Protein AF-A0A8J8BJL6-F1 (afdb_monomer)

Sequence (148 aa):
MAVDIWGFESSVYPSIDSGGMQGKSKFKEKFVLGDRQYVEVSILNLKGHPLRLWDIVSPNEIQFRTNFWKDMEPWLRIDNDKTSKNPDQSIHFHLELDGNEFEDHQQLTGTYKLSELVSNTFEMCRKFLNDKYPNSQIKDSDGFLGSA

Mean predicted aligned error: 7.84 Å

pLDDT: mean 77.02, std 15.57, range [27.62, 95.56]

Radius of gyration: 15.38 Å; Cα contacts (8 Å, |Δi|>4): 270; chains: 1; bounding box: 37×50×41 Å

Nearest PDB structures (foldseek):
  8gbk-assembly1_G  TM=4.106E-01  e=7.134E-01  Synechocystis sp. PCC 6803 substr. Kazusa
  4h0o-assembly1_B  TM=4.874E-01  e=5.366E+00  Entamoeba histolytica
  6l7o-assembly1_V  TM=3.487E-01  e=2.338E+00  Thermosynechococcus vestitus BP-1
  7xre-assembly1_E  TM=2.456E-01  e=5.627E-01  human intestinal bacterium PUE
  8rlv-assembly2_F  TM=2.917E-01  e=1.638E+00  Homo sapiens

Secondary structure (DSSP, 8-state):
---BHHHHHHHHHHHHHHHHHTT-SEEEEEEEEETTEEEEEEEEETT-PPP-TTSEE-GGGEEEEEEEEETTEEEEEEE---SSSS--SEEEEEEEETTEEEEEEEE--S-EEHHHHHHHHHHHHHHHHHHH-TTS--B---S-----

Solvent-accessible surface area (backbone atoms only — not comparable to full-atom values): 8238 Å² total; per-residue (Å²): 113,69,52,46,60,51,59,52,55,63,59,49,52,64,54,42,39,55,37,19,77,72,57,31,23,62,46,74,52,76,48,79,70,52,96,59,26,33,39,37,42,36,39,34,36,74,81,60,48,48,38,44,50,82,42,79,38,45,63,91,41,43,40,44,36,38,35,38,33,46,77,90,44,68,38,34,37,37,30,28,58,64,84,51,101,65,58,53,51,29,42,39,38,42,35,46,55,97,91,44,80,48,78,51,77,46,78,56,80,72,72,34,35,42,47,54,52,53,49,52,52,55,53,47,52,50,50,54,49,41,74,78,36,74,86,52,49,65,37,76,57,75,79,80,79,84,85,128

Structure (mmCIF, N/CA/C/O backbone):
data_AF-A0A8J8BJL6-F1
#
_entry.id   AF-A0A8J8BJL6-F1
#
loop_
_atom_site.group_PDB
_atom_site.id
_atom_site.type_symbol
_atom_site.label_atom_id
_atom_site.label_alt_id
_atom_site.label_comp_id
_atom_site.label_asym_id
_atom_site.label_entity_id
_atom_site.label_seq_id
_atom_site.pdbx_PDB_ins_code
_atom_site.Cartn_x
_atom_site.Cartn_y
_atom_site.Cartn_z
_atom_site.occupancy
_atom_site.B_iso_or_equiv
_atom_site.auth_seq_id
_atom_site.auth_comp_id
_atom_site.auth_asym_id
_atom_site.auth_atom_id
_atom_site.pdbx_PDB_model_num
ATOM 1 N N . MET A 1 1 ? -12.904 -4.023 17.437 1.00 49.06 1 MET A N 1
ATOM 2 C CA . MET A 1 1 ? -12.816 -4.523 16.051 1.00 49.06 1 MET A CA 1
ATOM 3 C C . MET A 1 1 ? -11.406 -5.026 15.851 1.00 49.06 1 MET A C 1
ATOM 5 O O . MET A 1 1 ? -10.504 -4.355 16.336 1.00 49.06 1 MET A O 1
ATOM 9 N N . ALA A 1 2 ? -11.234 -6.194 15.234 1.00 55.91 2 ALA A N 1
ATOM 10 C CA . ALA A 1 2 ? -9.909 -6.718 14.961 1.00 55.91 2 ALA A CA 1
ATOM 11 C C . ALA A 1 2 ? -9.585 -6.656 13.478 1.00 55.91 2 ALA A C 1
ATOM 13 O O . ALA A 1 2 ? -10.266 -7.294 12.682 1.00 55.91 2 ALA A O 1
ATOM 14 N N . VAL A 1 3 ? -8.577 -5.857 13.134 1.00 61.38 3 VAL A N 1
ATOM 15 C CA . VAL A 1 3 ? -8.053 -5.718 11.775 1.00 61.38 3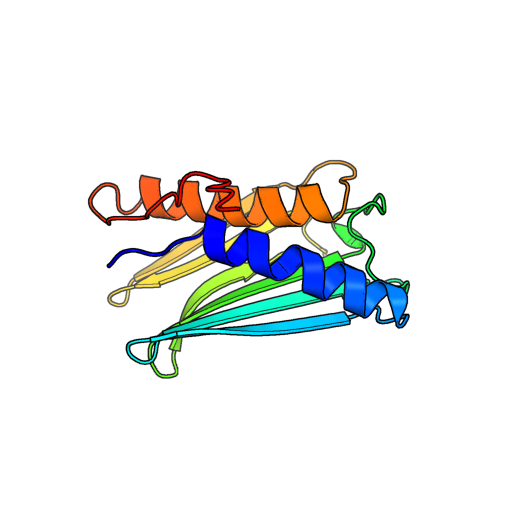 VAL A CA 1
ATOM 16 C C . VAL A 1 3 ? -6.790 -6.568 11.701 1.00 61.38 3 VAL A C 1
ATOM 18 O O . VAL A 1 3 ? -5.866 -6.342 12.479 1.00 61.38 3 VAL A O 1
ATOM 21 N N . ASP A 1 4 ? -6.784 -7.564 10.816 1.00 69.94 4 ASP A N 1
ATOM 22 C CA . ASP A 1 4 ? -5.632 -8.434 10.564 1.00 69.94 4 ASP A CA 1
ATOM 23 C C . ASP A 1 4 ? -4.735 -7.823 9.483 1.00 69.94 4 ASP A C 1
ATOM 25 O O . ASP A 1 4 ? -4.823 -8.153 8.300 1.00 69.94 4 ASP A O 1
ATOM 29 N N . ILE A 1 5 ? -3.912 -6.858 9.892 1.00 71.69 5 ILE A N 1
ATOM 30 C CA . ILE A 1 5 ? -3.063 -6.085 8.978 1.00 71.69 5 ILE A CA 1
ATOM 31 C C . ILE A 1 5 ? -2.086 -6.997 8.219 1.00 71.69 5 ILE A C 1
ATOM 33 O O . ILE A 1 5 ? -1.909 -6.828 7.010 1.00 71.69 5 ILE A O 1
ATOM 37 N N . TRP A 1 6 ? -1.524 -7.997 8.900 1.00 71.44 6 TRP A N 1
ATOM 38 C CA . TRP A 1 6 ? -0.601 -8.961 8.304 1.00 71.44 6 TRP A CA 1
ATOM 39 C C . TRP A 1 6 ? -1.292 -9.855 7.270 1.00 71.44 6 TRP A C 1
ATOM 41 O O . TRP A 1 6 ? -0.776 -10.055 6.166 1.00 71.44 6 TRP A O 1
ATOM 51 N N . GLY A 1 7 ? -2.480 -10.376 7.593 1.00 72.56 7 GLY A N 1
ATOM 52 C CA . GLY A 1 7 ? -3.290 -11.153 6.658 1.00 72.56 7 GLY A CA 1
ATOM 53 C C . GLY A 1 7 ? -3.529 -10.399 5.346 1.00 72.56 7 GLY A C 1
ATOM 54 O O . GLY A 1 7 ? -3.363 -10.970 4.265 1.00 72.56 7 GLY A O 1
ATOM 55 N N . PHE A 1 8 ? -3.806 -9.092 5.412 1.00 75.94 8 PHE A N 1
ATOM 56 C CA . PHE A 1 8 ? -3.959 -8.262 4.211 1.00 75.94 8 PHE A CA 1
ATOM 57 C C . PHE A 1 8 ? -2.650 -8.061 3.461 1.00 75.94 8 PHE A C 1
ATOM 59 O O . PHE A 1 8 ? -2.604 -8.327 2.260 1.00 75.94 8 PHE A O 1
ATOM 66 N N . GLU A 1 9 ? -1.592 -7.640 4.150 1.00 82.12 9 GLU A N 1
ATOM 67 C CA . GLU A 1 9 ? -0.268 -7.446 3.556 1.00 82.12 9 GLU A CA 1
ATOM 68 C C . GLU A 1 9 ? 0.183 -8.700 2.790 1.00 82.12 9 GLU A C 1
ATOM 70 O O . GLU A 1 9 ? 0.551 -8.629 1.616 1.00 82.12 9 GLU A O 1
ATOM 75 N N . SER A 1 10 ? 0.064 -9.872 3.418 1.00 82.56 10 SER A N 1
ATOM 76 C CA . SER A 1 10 ? 0.475 -11.142 2.817 1.00 82.56 10 SER A CA 1
ATOM 77 C C . SER A 1 10 ? -0.318 -11.505 1.556 1.00 82.56 10 SER A C 1
ATOM 79 O O . SER A 1 10 ? 0.247 -12.078 0.624 1.00 82.56 10 SER A O 1
ATOM 81 N N . SER A 1 11 ? -1.598 -11.125 1.480 1.00 83.12 11 SER A N 1
ATOM 82 C CA . SER A 1 11 ? -2.451 -11.365 0.306 1.00 83.12 11 SER A CA 1
ATOM 83 C C . SER A 1 11 ? -2.127 -10.456 -0.885 1.00 83.12 11 SER A C 1
ATOM 85 O O . SER A 1 11 ? -2.405 -10.812 -2.029 1.00 83.12 11 SER A O 1
ATOM 87 N N . VAL A 1 12 ? -1.500 -9.303 -0.636 1.00 86.44 12 VAL A N 1
ATOM 88 C CA . VAL A 1 12 ? -1.139 -8.328 -1.672 1.00 86.44 12 VAL A CA 1
ATOM 89 C C . VAL A 1 12 ? 0.063 -8.810 -2.491 1.00 86.44 12 VAL A C 1
ATOM 91 O O . VAL A 1 12 ? 0.108 -8.599 -3.706 1.00 86.44 12 VAL A O 1
ATOM 94 N N . TYR A 1 13 ? 1.020 -9.497 -1.859 1.00 90.06 13 TYR A N 1
ATOM 95 C CA . TYR A 1 13 ? 2.266 -9.909 -2.510 1.00 90.06 13 TYR A CA 1
ATOM 96 C C . TYR A 1 13 ? 2.059 -10.808 -3.745 1.00 90.06 13 TYR A C 1
ATOM 98 O O . TYR A 1 13 ? 2.524 -10.429 -4.827 1.00 90.06 13 TYR A O 1
ATOM 106 N N . PRO A 1 14 ? 1.328 -11.940 -3.672 1.00 89.38 14 PRO A N 1
ATOM 107 C CA . PRO A 1 14 ? 1.152 -12.812 -4.833 1.00 89.38 14 PRO A CA 1
ATOM 108 C C . PRO A 1 14 ? 0.450 -12.113 -6.002 1.00 89.38 14 PRO A C 1
ATOM 110 O O . PRO A 1 14 ? 0.783 -12.366 -7.163 1.00 89.38 14 PRO A O 1
ATOM 113 N N . SER A 1 15 ? -0.499 -11.214 -5.719 1.00 89.06 15 SER A N 1
ATOM 114 C CA . SER A 1 15 ? -1.228 -10.484 -6.757 1.00 89.06 15 SER A CA 1
ATOM 115 C C . SER A 1 15 ? -0.351 -9.454 -7.476 1.00 89.06 15 SER A C 1
ATOM 117 O O . SER A 1 15 ? -0.452 -9.318 -8.700 1.00 89.06 15 SER A O 1
ATOM 119 N N . ILE A 1 16 ? 0.546 -8.767 -6.755 1.00 90.12 16 ILE A N 1
ATOM 120 C CA . ILE A 1 16 ? 1.534 -7.865 -7.368 1.00 90.12 16 ILE A CA 1
ATOM 121 C C . ILE A 1 16 ? 2.445 -8.648 -8.312 1.00 90.12 16 ILE A C 1
ATOM 123 O O . ILE A 1 16 ? 2.556 -8.277 -9.480 1.00 90.12 16 ILE A O 1
ATOM 127 N N . ASP A 1 17 ? 3.057 -9.737 -7.840 1.00 90.12 17 ASP A N 1
ATOM 128 C CA . ASP A 1 17 ? 3.997 -10.521 -8.649 1.00 90.12 17 ASP A CA 1
ATOM 129 C C . ASP A 1 17 ? 3.309 -11.141 -9.874 1.00 90.12 17 ASP A C 1
ATOM 131 O O . ASP A 1 17 ? 3.823 -11.047 -10.992 1.00 90.12 17 ASP A O 1
ATOM 135 N N . SER A 1 18 ? 2.102 -11.692 -9.707 1.00 91.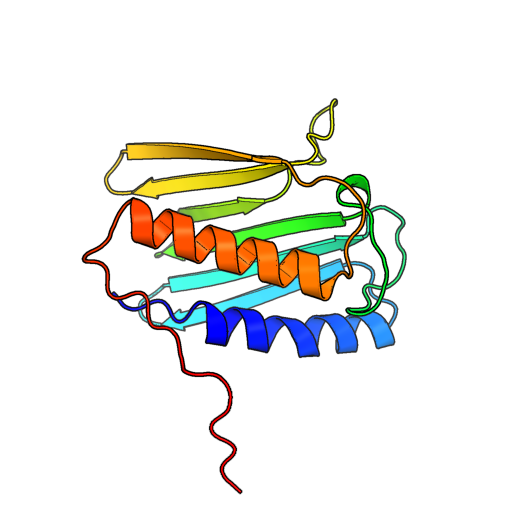12 18 SER A N 1
ATOM 136 C CA . SER A 1 18 ? 1.295 -12.219 -10.816 1.00 91.12 18 SER A CA 1
ATOM 137 C C . SER A 1 18 ? 0.978 -11.139 -11.860 1.00 91.12 18 SER A C 1
ATOM 139 O O . SER A 1 18 ? 1.148 -11.352 -13.065 1.00 91.12 18 SER A O 1
ATOM 141 N N . GLY A 1 19 ? 0.576 -9.941 -11.420 1.00 90.81 19 GLY A N 1
ATOM 142 C CA . GLY A 1 19 ? 0.358 -8.801 -12.309 1.00 90.81 19 GLY A CA 1
ATOM 143 C C . GLY A 1 19 ? 1.639 -8.357 -13.022 1.00 90.81 19 GLY A C 1
ATOM 144 O O . GLY A 1 19 ? 1.624 -8.111 -14.230 1.00 90.81 19 GLY A O 1
ATOM 145 N N . GLY A 1 20 ? 2.757 -8.329 -12.302 1.00 92.50 20 GLY A N 1
ATOM 146 C CA . GLY A 1 20 ? 4.090 -8.042 -12.821 1.00 92.50 20 GLY A CA 1
ATOM 147 C C . GLY A 1 20 ? 4.545 -8.989 -13.919 1.00 92.50 20 GLY A C 1
ATOM 148 O O . GLY A 1 20 ? 5.040 -8.549 -14.959 1.00 92.50 20 GLY A O 1
ATOM 149 N N . MET A 1 21 ? 4.328 -10.293 -13.729 1.00 92.69 21 MET A N 1
ATOM 150 C CA . MET A 1 21 ? 4.608 -11.324 -14.735 1.00 92.69 21 MET A CA 1
ATOM 151 C C . MET A 1 21 ? 3.774 -11.136 -16.009 1.00 92.69 21 MET A C 1
ATOM 153 O O . MET A 1 21 ? 4.228 -11.479 -17.098 1.00 92.69 21 MET A O 1
ATOM 157 N N . GLN A 1 22 ? 2.587 -10.538 -15.891 1.00 94.94 22 GLN A N 1
ATOM 158 C CA . GLN A 1 22 ? 1.729 -10.157 -17.019 1.00 94.94 22 GLN A CA 1
ATOM 159 C C . GLN A 1 22 ? 2.101 -8.792 -17.628 1.00 94.94 22 GLN A C 1
ATOM 161 O O . GLN A 1 22 ? 1.401 -8.303 -18.512 1.00 94.94 22 GLN A O 1
ATOM 166 N N . GLY A 1 23 ? 3.174 -8.151 -17.155 1.00 93.69 23 GLY A N 1
ATOM 167 C CA . GLY A 1 23 ? 3.628 -6.849 -17.638 1.00 93.69 23 GLY A CA 1
ATOM 168 C C . GLY A 1 23 ? 2.854 -5.655 -17.070 1.00 93.69 23 GLY A C 1
ATOM 169 O O . GLY A 1 23 ? 2.973 -4.551 -17.600 1.00 93.69 23 GLY A O 1
ATOM 170 N N . LYS A 1 24 ? 2.052 -5.834 -16.012 1.00 95.56 24 LYS A N 1
ATOM 171 C CA . LYS A 1 24 ? 1.254 -4.746 -15.432 1.00 95.56 24 LYS A CA 1
ATOM 172 C C . LYS A 1 24 ? 2.127 -3.834 -14.573 1.00 95.56 24 LYS A C 1
ATOM 174 O O . LYS A 1 24 ? 2.759 -4.273 -13.616 1.00 95.56 24 LYS A O 1
ATOM 179 N N . SER A 1 25 ? 2.096 -2.542 -14.880 1.00 94.31 25 SER A N 1
ATOM 180 C CA . SER A 1 25 ? 2.720 -1.471 -14.088 1.00 94.31 25 SER A CA 1
ATOM 181 C C . SER A 1 25 ? 1.808 -0.909 -12.996 1.00 94.31 25 SER A C 1
ATOM 183 O O . SER A 1 25 ? 2.221 -0.061 -12.206 1.00 94.31 25 SER A O 1
ATOM 185 N N . LYS A 1 26 ? 0.555 -1.373 -12.955 1.00 93.75 26 LYS A N 1
ATOM 186 C CA . LYS A 1 26 ? -0.461 -0.965 -11.992 1.00 93.75 26 LYS A CA 1
ATOM 187 C C . LYS A 1 26 ? -1.080 -2.186 -11.328 1.00 93.75 26 LYS A C 1
ATOM 189 O O . LYS A 1 26 ? -1.509 -3.120 -12.002 1.00 93.75 26 LYS A O 1
ATOM 194 N N . PHE A 1 27 ? -1.197 -2.103 -10.016 1.00 92.25 27 PHE A N 1
ATOM 195 C CA . PHE A 1 27 ? -1.934 -3.006 -9.156 1.00 92.25 27 PHE A CA 1
ATOM 196 C C . PHE A 1 27 ? -3.065 -2.216 -8.496 1.00 92.25 27 PHE A C 1
ATOM 198 O O . PHE A 1 27 ? -2.853 -1.096 -8.033 1.00 92.25 27 PHE A O 1
ATOM 205 N N . LYS A 1 28 ? -4.280 -2.762 -8.497 1.00 92.56 28 LYS A N 1
ATOM 206 C CA . LYS A 1 28 ? -5.403 -2.209 -7.740 1.00 92.56 28 LYS A CA 1
ATOM 207 C C . LYS A 1 28 ? -6.358 -3.336 -7.379 1.00 92.56 28 LYS A C 1
ATOM 209 O O . LYS A 1 28 ? -6.993 -3.883 -8.276 1.00 92.56 28 LYS A O 1
ATOM 214 N N . GLU A 1 29 ? -6.484 -3.640 -6.096 1.00 90.00 29 GLU A N 1
ATOM 215 C CA . GLU A 1 29 ? -7.364 -4.702 -5.607 1.00 90.00 29 GLU A CA 1
ATOM 216 C C . GLU A 1 29 ? -8.137 -4.276 -4.363 1.00 90.00 29 GLU A C 1
ATOM 218 O O . GLU A 1 29 ? -7.725 -3.390 -3.612 1.00 90.00 29 GLU A O 1
ATOM 223 N N . LYS A 1 30 ? -9.298 -4.911 -4.187 1.00 88.44 30 LYS A N 1
ATOM 224 C CA . LYS A 1 30 ? -10.203 -4.713 -3.060 1.00 88.44 30 LYS A CA 1
ATOM 225 C C . LYS A 1 30 ? -10.330 -6.019 -2.283 1.00 88.44 30 LYS A C 1
ATOM 227 O O . LYS A 1 30 ? -10.724 -7.035 -2.850 1.00 88.44 30 LYS A O 1
ATOM 232 N N . PHE A 1 31 ? -10.091 -5.946 -0.983 1.00 81.25 31 PHE A N 1
ATOM 233 C CA . PHE A 1 31 ? -10.172 -7.047 -0.032 1.00 81.25 31 PHE A CA 1
ATOM 234 C C . PHE A 1 31 ? -11.361 -6.801 0.900 1.00 81.25 31 PHE A C 1
ATOM 236 O O . PHE A 1 31 ? -11.412 -5.793 1.603 1.00 81.25 31 PHE A O 1
ATOM 243 N N . VAL A 1 32 ? -12.366 -7.677 0.863 1.00 82.44 32 VAL A N 1
ATOM 244 C CA . VAL A 1 32 ? -13.588 -7.532 1.673 1.00 82.44 32 VAL A CA 1
ATOM 245 C C . VAL A 1 32 ? -13.333 -8.059 3.083 1.00 82.44 32 VAL A C 1
ATOM 247 O O . VAL A 1 32 ? -12.889 -9.191 3.233 1.00 82.44 32 VAL A O 1
ATOM 250 N N . LEU A 1 33 ? -13.650 -7.255 4.103 1.00 69.56 33 LEU A N 1
ATOM 251 C CA . LEU A 1 33 ? -13.430 -7.599 5.516 1.00 69.56 33 LEU A CA 1
ATOM 252 C C . LEU A 1 33 ? -14.680 -8.148 6.219 1.00 69.56 33 LEU A C 1
ATOM 254 O O . LEU A 1 33 ? -14.602 -8.592 7.360 1.00 69.56 33 LEU A O 1
ATOM 258 N N . GLY A 1 34 ? -15.836 -8.104 5.554 1.00 68.94 34 GLY A N 1
ATOM 259 C CA . GLY A 1 34 ? -17.133 -8.339 6.193 1.00 68.94 34 GLY A CA 1
ATOM 260 C C . GLY A 1 34 ? -17.694 -7.063 6.822 1.00 68.94 34 GLY A C 1
ATOM 261 O O . GLY A 1 34 ? -17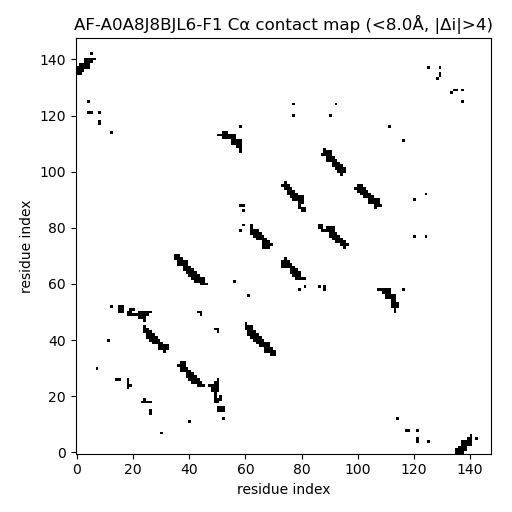.059 -6.014 6.778 1.00 68.94 34 GLY A O 1
ATOM 262 N N . ASP A 1 35 ? -18.929 -7.116 7.325 1.00 78.25 35 ASP A N 1
ATOM 263 C CA . ASP A 1 35 ? -19.605 -5.991 7.997 1.00 78.25 35 ASP A CA 1
ATOM 264 C C . ASP A 1 35 ? -19.506 -4.647 7.253 1.00 78.25 35 ASP A C 1
ATOM 266 O O . ASP A 1 35 ? -19.304 -3.592 7.852 1.00 78.25 35 ASP A O 1
ATOM 270 N N . ARG A 1 36 ? -19.641 -4.700 5.918 1.00 80.25 36 ARG A N 1
ATOM 271 C CA . ARG A 1 36 ? -19.545 -3.546 5.001 1.00 80.25 36 ARG A CA 1
ATOM 272 C C . ARG A 1 36 ? -18.198 -2.820 5.035 1.00 80.25 36 ARG A C 1
ATOM 274 O O . ARG A 1 36 ? -18.104 -1.669 4.619 1.00 80.25 36 ARG A O 1
ATOM 281 N N . GLN A 1 37 ? -17.153 -3.503 5.479 1.00 76.56 37 GLN A N 1
ATOM 282 C CA . GLN A 1 37 ? -15.792 -3.003 5.477 1.00 76.56 37 GLN A CA 1
ATOM 283 C C . GLN A 1 37 ? -14.974 -3.646 4.366 1.00 76.56 37 GLN A C 1
ATOM 285 O O . GLN A 1 37 ? -15.174 -4.807 3.991 1.00 76.56 37 GLN A O 1
ATOM 290 N N . TYR A 1 38 ? -14.045 -2.874 3.818 1.00 82.56 38 TYR A N 1
ATOM 291 C CA . TYR A 1 38 ? -13.099 -3.362 2.827 1.00 82.56 38 TYR A CA 1
ATOM 292 C C . TYR A 1 38 ? -11.822 -2.532 2.824 1.00 82.56 38 TYR A C 1
ATOM 294 O O . TYR A 1 38 ? -11.837 -1.347 3.148 1.00 82.56 38 TYR A O 1
ATOM 302 N N . VAL A 1 39 ? -10.729 -3.155 2.400 1.00 83.12 39 VAL A N 1
ATOM 303 C CA . VAL A 1 39 ? -9.461 -2.483 2.120 1.00 83.12 39 VAL A CA 1
ATOM 304 C C . VAL A 1 39 ? -9.289 -2.404 0.615 1.00 83.12 39 VAL A C 1
ATOM 306 O O . VAL A 1 39 ? -9.512 -3.382 -0.092 1.00 83.12 39 VAL A O 1
ATOM 309 N N . GLU A 1 40 ? -8.913 -1.243 0.102 1.00 88.62 40 GLU A N 1
ATOM 310 C CA . GLU A 1 40 ? -8.488 -1.069 -1.282 1.00 88.62 40 GLU A CA 1
ATOM 311 C C . GLU A 1 40 ? -7.002 -0.730 -1.293 1.00 88.62 40 GLU A C 1
ATOM 313 O O . GLU A 1 40 ? -6.604 0.264 -0.691 1.00 88.62 40 GLU A O 1
ATOM 318 N N . VAL A 1 41 ? -6.200 -1.521 -2.001 1.00 88.31 41 VAL A N 1
ATOM 319 C CA . VAL A 1 41 ? -4.767 -1.273 -2.191 1.00 88.31 41 VAL A CA 1
ATOM 320 C C . VAL A 1 41 ? -4.528 -0.936 -3.655 1.00 88.31 41 VAL A C 1
ATOM 322 O O . VAL A 1 41 ? -5.030 -1.615 -4.549 1.00 88.31 41 VAL A O 1
ATOM 325 N N . SER A 1 42 ? -3.762 0.117 -3.915 1.00 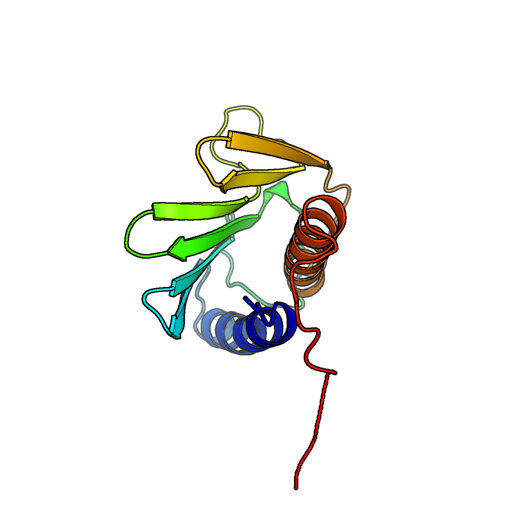90.94 42 SER A N 1
ATOM 326 C CA . SER A 1 42 ? -3.382 0.578 -5.244 1.00 90.94 42 SER A CA 1
ATOM 327 C C . SER A 1 42 ? -1.895 0.898 -5.271 1.00 90.94 42 SER A C 1
ATOM 329 O O . SER A 1 42 ? -1.408 1.678 -4.460 1.00 90.94 42 SER A O 1
ATOM 331 N N . ILE A 1 43 ? -1.188 0.344 -6.250 1.00 90.88 43 ILE A N 1
ATOM 332 C CA . ILE A 1 43 ? 0.229 0.605 -6.499 1.00 90.88 43 ILE A CA 1
ATOM 333 C C . ILE A 1 43 ? 0.397 0.910 -7.981 1.00 90.88 43 ILE A C 1
ATOM 335 O O . ILE A 1 43 ? -0.132 0.202 -8.837 1.00 90.88 43 ILE A O 1
ATOM 339 N N . LEU A 1 44 ? 1.128 1.967 -8.300 1.00 91.44 44 LEU A N 1
ATOM 340 C CA . LEU A 1 44 ? 1.430 2.370 -9.663 1.00 91.44 44 LEU A CA 1
ATOM 341 C C . LEU A 1 44 ? 2.922 2.655 -9.784 1.00 91.44 44 LEU A C 1
ATOM 343 O O . LEU A 1 44 ? 3.456 3.499 -9.070 1.00 91.44 44 LEU A O 1
ATOM 347 N N . ASN A 1 45 ? 3.570 1.990 -10.735 1.00 91.31 45 ASN A N 1
ATOM 348 C CA . ASN A 1 45 ? 4.903 2.358 -11.178 1.00 91.31 45 ASN A CA 1
ATOM 349 C C . ASN A 1 45 ? 4.808 3.528 -12.164 1.00 91.31 45 ASN A C 1
ATOM 351 O O . ASN A 1 45 ? 4.310 3.380 -13.282 1.00 91.31 45 ASN A O 1
ATOM 355 N N . LEU A 1 46 ? 5.307 4.692 -11.756 1.00 89.19 46 LEU A N 1
ATOM 356 C CA . LEU A 1 46 ? 5.241 5.935 -12.525 1.00 89.19 46 LEU A CA 1
ATOM 357 C C . LEU A 1 46 ? 6.135 5.914 -13.772 1.00 89.19 46 LEU A C 1
ATOM 359 O O . LEU A 1 46 ? 5.884 6.661 -14.713 1.00 89.19 46 LEU A O 1
ATOM 363 N N . LYS A 1 47 ? 7.138 5.028 -13.821 1.00 89.31 47 LYS A N 1
ATOM 364 C CA . LYS A 1 47 ? 7.953 4.792 -15.024 1.00 89.31 47 LYS A CA 1
ATOM 365 C C . LYS A 1 47 ? 7.275 3.858 -16.029 1.00 89.31 47 LYS A C 1
ATOM 367 O O . LYS A 1 47 ? 7.814 3.627 -17.106 1.00 89.31 47 LYS A O 1
ATOM 372 N N . GLY A 1 48 ? 6.120 3.285 -15.685 1.00 89.81 48 GLY A N 1
ATOM 373 C CA . GLY A 1 48 ? 5.399 2.343 -16.541 1.00 89.81 48 GLY A CA 1
ATOM 374 C C . GLY A 1 48 ? 6.033 0.953 -16.617 1.00 89.81 48 GLY A C 1
ATOM 375 O O . GLY A 1 48 ? 5.574 0.126 -17.402 1.00 89.81 48 GLY A O 1
ATOM 376 N N . HIS A 1 49 ? 7.055 0.668 -15.806 1.00 92.50 49 HIS A N 1
ATOM 377 C CA . HIS A 1 49 ? 7.641 -0.667 -15.734 1.00 92.50 49 HIS A CA 1
ATOM 378 C C . HIS A 1 49 ? 6.703 -1.631 -14.993 1.00 92.50 49 HIS A C 1
ATOM 380 O O . HIS A 1 49 ? 5.974 -1.196 -14.094 1.00 92.50 49 HIS A O 1
ATOM 386 N N . PRO A 1 50 ? 6.716 -2.931 -15.333 1.00 95.19 50 PRO A N 1
ATOM 387 C CA . PRO A 1 50 ? 5.970 -3.931 -14.582 1.00 95.19 50 PRO A CA 1
ATOM 388 C C . PRO A 1 50 ? 6.342 -3.907 -13.096 1.00 95.19 50 PRO A C 1
ATOM 390 O O . PRO A 1 50 ? 7.509 -3.733 -12.758 1.00 95.19 50 PRO A O 1
ATOM 393 N N . LEU A 1 51 ? 5.361 -4.081 -12.212 1.00 93.50 51 LEU A N 1
ATOM 394 C CA . LEU A 1 51 ? 5.611 -4.164 -10.773 1.00 93.50 51 LEU A CA 1
ATOM 395 C C . LEU A 1 51 ? 6.196 -5.535 -10.431 1.00 93.50 51 LEU A C 1
ATOM 397 O O . LEU A 1 51 ? 5.550 -6.540 -10.698 1.00 93.50 51 LEU A O 1
ATOM 401 N N . ARG A 1 52 ? 7.378 -5.603 -9.817 1.00 91.88 52 ARG A N 1
ATOM 402 C CA . ARG A 1 52 ? 7.923 -6.853 -9.264 1.00 91.88 52 ARG A CA 1
ATOM 403 C C . ARG A 1 52 ? 8.349 -6.616 -7.833 1.00 91.88 52 ARG A C 1
ATOM 405 O O . ARG A 1 52 ? 8.994 -5.610 -7.547 1.00 91.88 52 ARG A O 1
ATOM 412 N N . LEU A 1 53 ? 8.024 -7.541 -6.935 1.00 90.75 53 LEU A N 1
ATOM 413 C CA . LEU A 1 53 ? 8.305 -7.364 -5.508 1.00 90.75 53 LEU A CA 1
ATOM 414 C C . LEU A 1 53 ? 9.795 -7.173 -5.197 1.00 90.75 53 LEU A C 1
ATOM 416 O O . LEU A 1 53 ? 10.149 -6.464 -4.256 1.00 90.75 53 LEU A O 1
ATOM 420 N N . TRP A 1 54 ? 10.656 -7.769 -6.020 1.00 91.31 54 TRP A N 1
ATOM 421 C CA . TRP A 1 54 ? 12.111 -7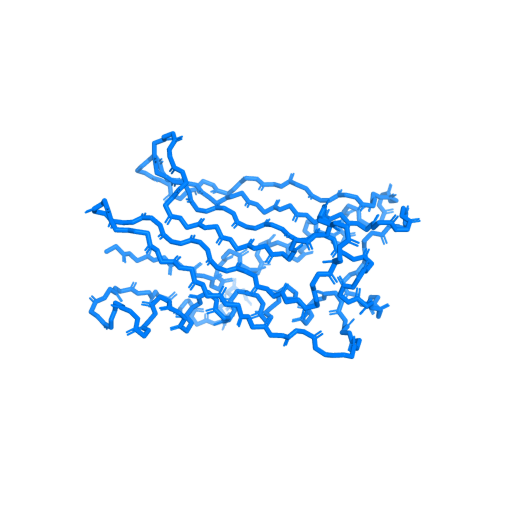.759 -5.870 1.00 91.31 54 TRP A CA 1
ATOM 422 C C . TRP A 1 54 ? 12.794 -6.544 -6.503 1.00 91.31 54 TRP A C 1
ATOM 424 O O . TRP A 1 54 ? 13.999 -6.371 -6.315 1.00 91.31 54 TRP A O 1
ATOM 434 N N . ASP A 1 55 ? 12.058 -5.723 -7.258 1.00 90.38 55 ASP A N 1
ATOM 435 C CA . ASP A 1 55 ? 12.633 -4.551 -7.910 1.00 90.38 55 ASP A CA 1
ATOM 436 C C . ASP A 1 55 ? 13.025 -3.508 -6.865 1.00 90.38 55 ASP A C 1
ATOM 438 O O . ASP A 1 55 ? 12.270 -3.208 -5.935 1.00 90.38 55 ASP A O 1
ATOM 442 N N . ILE A 1 56 ? 14.214 -2.933 -7.046 1.00 91.25 56 ILE A N 1
ATOM 443 C CA . ILE A 1 56 ? 14.663 -1.783 -6.268 1.00 91.25 56 ILE A CA 1
ATOM 444 C C . ILE A 1 56 ? 13.986 -0.546 -6.848 1.00 91.25 56 ILE A C 1
ATOM 446 O O . ILE A 1 56 ? 14.189 -0.197 -8.011 1.00 91.25 56 ILE A O 1
ATOM 450 N N . VAL A 1 57 ? 13.197 0.122 -6.019 1.00 87.56 57 VAL A N 1
ATOM 451 C CA . VAL A 1 57 ? 12.402 1.288 -6.383 1.00 87.56 57 VAL A CA 1
ATOM 452 C C . VAL A 1 57 ? 12.772 2.473 -5.501 1.00 87.56 57 VAL A C 1
ATOM 454 O O . VAL A 1 57 ? 13.038 2.344 -4.302 1.00 87.56 57 VAL A O 1
ATOM 457 N N . SER A 1 58 ? 12.783 3.663 -6.096 1.00 85.75 58 SER A N 1
ATOM 458 C CA . SER A 1 58 ? 12.742 4.897 -5.315 1.00 85.75 58 SER A CA 1
ATOM 459 C C . SER A 1 58 ? 11.291 5.184 -4.915 1.00 85.75 58 SER A C 1
ATOM 461 O O . SER A 1 58 ? 10.397 5.010 -5.749 1.00 85.75 58 SER A O 1
ATOM 463 N N . PRO A 1 59 ? 11.031 5.711 -3.704 1.00 79.81 59 PRO A N 1
ATOM 464 C CA . PRO A 1 59 ? 9.712 6.204 -3.321 1.00 79.81 59 PRO A CA 1
ATOM 465 C C . PRO A 1 59 ? 9.097 7.166 -4.341 1.00 79.81 59 PRO A C 1
ATOM 467 O O . PRO A 1 59 ? 7.884 7.204 -4.470 1.00 79.81 59 PRO A O 1
ATOM 470 N N . ASN A 1 60 ? 9.913 7.920 -5.089 1.00 82.81 60 ASN A N 1
ATOM 471 C CA . ASN A 1 60 ? 9.468 8.859 -6.129 1.00 82.81 60 ASN A CA 1
ATOM 472 C C . ASN A 1 60 ? 8.966 8.200 -7.415 1.00 82.81 60 ASN A C 1
ATOM 474 O O . ASN A 1 60 ? 8.404 8.879 -8.266 1.00 82.81 60 ASN A O 1
ATOM 478 N N . GLU A 1 61 ? 9.187 6.902 -7.576 1.00 85.75 61 GLU A N 1
ATOM 479 C CA . GLU A 1 61 ? 8.849 6.157 -8.788 1.00 85.75 61 GLU A CA 1
ATOM 480 C C . GLU A 1 61 ? 7.595 5.306 -8.603 1.00 85.75 61 GLU A C 1
ATOM 482 O O . GLU A 1 61 ? 7.073 4.761 -9.573 1.00 85.75 61 GLU A O 1
ATOM 487 N N . ILE A 1 62 ? 7.102 5.217 -7.368 1.00 87.50 62 ILE A N 1
ATOM 488 C CA . ILE A 1 62 ? 5.932 4.440 -6.990 1.00 87.50 62 ILE A CA 1
ATOM 489 C C . ILE A 1 62 ? 4.904 5.372 -6.362 1.00 87.50 62 ILE A C 1
ATOM 491 O O . ILE A 1 62 ? 5.212 6.110 -5.430 1.00 87.50 62 ILE A O 1
ATOM 495 N N . GLN A 1 63 ? 3.670 5.295 -6.843 1.00 88.50 63 GLN A N 1
ATOM 496 C CA . GLN A 1 63 ? 2.507 5.799 -6.128 1.00 88.50 63 GLN A CA 1
ATOM 497 C C . GLN A 1 63 ? 1.817 4.620 -5.440 1.00 88.50 63 GLN A C 1
ATOM 499 O O . GLN A 1 63 ? 1.379 3.678 -6.097 1.00 88.50 63 GLN A O 1
ATOM 504 N N . PHE A 1 64 ? 1.712 4.691 -4.125 1.00 86.31 64 PHE A N 1
ATOM 505 C CA . PHE A 1 64 ? 1.067 3.743 -3.236 1.00 86.31 64 PHE A CA 1
ATOM 506 C C . PHE A 1 64 ? -0.156 4.407 -2.609 1.00 86.31 64 PHE A C 1
ATOM 508 O O . PHE A 1 64 ? -0.110 5.576 -2.236 1.00 86.31 64 PHE A O 1
ATOM 515 N N . ARG A 1 65 ? -1.255 3.663 -2.487 1.00 88.25 65 ARG A N 1
ATOM 516 C CA . ARG A 1 65 ? -2.438 4.060 -1.725 1.00 88.25 65 ARG A CA 1
ATOM 517 C C . ARG A 1 65 ? -3.102 2.833 -1.120 1.00 88.25 65 ARG A C 1
ATOM 519 O O . ARG A 1 65 ? -3.415 1.895 -1.845 1.00 88.25 65 ARG A O 1
ATOM 526 N N . THR A 1 66 ? -3.391 2.882 0.168 1.00 86.56 66 THR A N 1
ATOM 527 C CA . THR A 1 66 ? -4.232 1.925 0.882 1.00 86.56 66 THR A CA 1
ATOM 528 C C . THR A 1 66 ? -5.358 2.680 1.564 1.00 86.56 66 THR A C 1
ATOM 530 O O . THR A 1 66 ? -5.106 3.598 2.333 1.00 86.56 66 THR A O 1
ATOM 533 N N . ASN A 1 67 ? -6.599 2.307 1.275 1.00 87.00 67 ASN A N 1
ATOM 534 C CA . ASN A 1 67 ? -7.785 2.890 1.890 1.00 87.00 67 ASN A CA 1
ATOM 535 C C . ASN A 1 67 ? -8.550 1.806 2.648 1.00 87.00 67 ASN A C 1
ATOM 537 O O . ASN A 1 67 ? -8.916 0.791 2.054 1.00 87.00 67 ASN A O 1
ATOM 541 N N . PHE A 1 68 ? -8.854 2.049 3.914 1.00 82.75 68 PHE A N 1
ATOM 542 C CA . PHE A 1 68 ? -9.783 1.261 4.708 1.00 82.75 68 PHE A CA 1
ATOM 543 C C . PHE A 1 68 ? -11.134 1.963 4.715 1.00 82.75 68 PHE A C 1
ATOM 545 O O . PHE A 1 68 ? -11.256 3.125 5.103 1.00 82.75 68 PHE A O 1
ATOM 552 N N . TRP A 1 69 ? -12.150 1.238 4.273 1.00 83.12 69 TRP A N 1
ATOM 553 C CA . TRP A 1 69 ? -13.500 1.743 4.099 1.00 83.12 69 TRP A CA 1
ATOM 554 C C . TRP A 1 69 ? -14.450 1.070 5.068 1.00 83.12 69 TRP A C 1
ATOM 556 O O . TRP A 1 69 ? -14.312 -0.121 5.369 1.00 83.12 69 TRP A O 1
ATOM 566 N N . LYS A 1 70 ? -15.463 1.823 5.485 1.00 78.31 70 LYS A N 1
ATOM 567 C CA . LYS A 1 70 ? -16.654 1.314 6.152 1.00 78.31 70 LYS A CA 1
ATOM 568 C C . LYS A 1 70 ? -17.867 1.944 5.479 1.00 78.31 70 LYS A C 1
ATOM 570 O O . LYS A 1 70 ? -17.923 3.156 5.308 1.00 78.31 70 LYS A O 1
ATOM 575 N N . ASP A 1 71 ? -18.806 1.108 5.050 1.00 80.06 71 ASP A N 1
ATOM 576 C CA . ASP A 1 71 ? -19.933 1.522 4.215 1.00 80.06 71 ASP A CA 1
ATOM 577 C C . ASP A 1 71 ? -19.453 2.203 2.913 1.00 80.06 71 ASP A C 1
ATOM 579 O O . ASP A 1 71 ? -19.029 1.507 1.986 1.00 80.06 71 ASP A O 1
ATOM 583 N N . MET A 1 72 ? -19.505 3.537 2.830 1.00 77.69 72 MET A N 1
ATOM 584 C CA . MET A 1 72 ? -19.053 4.323 1.670 1.00 77.69 72 MET A CA 1
ATOM 585 C C . MET A 1 72 ? -18.002 5.383 2.020 1.00 77.69 72 MET A C 1
ATOM 587 O O . MET A 1 72 ? -17.645 6.183 1.156 1.00 77.69 72 MET A O 1
ATOM 591 N N . GLU A 1 73 ? -17.489 5.379 3.250 1.00 75.50 73 GLU A N 1
ATOM 592 C CA . GLU A 1 73 ? -16.556 6.395 3.739 1.00 75.50 73 GLU A CA 1
ATOM 593 C C . GLU A 1 73 ? -15.199 5.754 4.074 1.00 75.50 73 GLU A C 1
ATOM 595 O O . GLU A 1 73 ? -15.150 4.703 4.734 1.00 75.50 73 GLU A O 1
ATOM 600 N N . PRO A 1 74 ? -14.082 6.316 3.571 1.00 79.62 74 PRO A N 1
ATOM 601 C CA . PRO A 1 74 ? -12.757 5.881 3.967 1.00 79.62 74 PRO A CA 1
ATOM 602 C C . PRO A 1 74 ? -12.457 6.462 5.349 1.00 79.62 74 PRO A C 1
ATOM 604 O O . PRO A 1 74 ? -12.367 7.672 5.501 1.00 79.62 74 PRO A O 1
ATOM 607 N N . TRP A 1 75 ? -12.283 5.607 6.350 1.00 78.94 75 TRP A N 1
ATOM 608 C CA . TRP A 1 75 ? -11.949 6.051 7.709 1.00 78.94 75 TRP A CA 1
ATOM 609 C C . TRP A 1 75 ? -10.437 6.066 7.953 1.00 78.94 75 TRP A C 1
ATOM 611 O O . TRP A 1 75 ? -9.961 6.716 8.875 1.00 78.94 75 TRP A O 1
ATOM 621 N N . LEU A 1 76 ? -9.658 5.369 7.120 1.00 82.94 76 LEU A N 1
ATOM 622 C CA . LEU A 1 76 ? -8.200 5.441 7.120 1.00 82.94 76 LEU A CA 1
ATOM 623 C C . LEU A 1 76 ? -7.681 5.375 5.688 1.00 82.94 76 LEU A C 1
ATOM 625 O O . LEU A 1 76 ? -8.043 4.489 4.915 1.00 82.94 76 LEU A O 1
ATOM 629 N N . ARG A 1 77 ? -6.780 6.284 5.347 1.00 87.25 77 ARG A N 1
ATOM 630 C CA . ARG A 1 77 ? -6.054 6.313 4.088 1.00 87.25 77 ARG A CA 1
ATOM 631 C C . ARG A 1 77 ? -4.572 6.465 4.363 1.00 87.25 77 ARG A C 1
ATOM 633 O O . ARG A 1 77 ? -4.154 7.248 5.205 1.00 87.25 77 ARG A O 1
ATOM 640 N N . ILE A 1 78 ? -3.791 5.713 3.609 1.00 85.81 78 ILE A N 1
ATOM 641 C CA . ILE A 1 78 ? -2.340 5.743 3.645 1.00 85.81 78 ILE A CA 1
ATOM 642 C C . ILE A 1 78 ? -1.868 5.866 2.217 1.00 85.81 78 ILE A C 1
ATOM 644 O O . ILE A 1 78 ? -2.250 5.052 1.378 1.00 85.81 78 ILE A O 1
ATOM 648 N N . ASP A 1 79 ? -1.060 6.860 1.908 1.00 86.50 79 ASP A N 1
ATOM 649 C CA . ASP A 1 79 ? -0.478 6.987 0.580 1.00 86.50 79 ASP A CA 1
ATOM 650 C C . ASP A 1 79 ? 0.878 7.663 0.619 1.00 86.50 79 ASP A C 1
ATOM 652 O O . ASP A 1 79 ? 1.335 8.090 1.664 1.00 86.50 79 ASP A O 1
ATOM 656 N N . ASN A 1 80 ? 1.553 7.718 -0.518 1.00 80.69 80 ASN A N 1
ATOM 657 C CA . ASN A 1 80 ? 2.641 8.656 -0.721 1.00 80.69 80 ASN A CA 1
ATOM 658 C C . ASN A 1 80 ? 2.223 9.603 -1.852 1.00 80.69 80 ASN A C 1
ATOM 660 O O . ASN A 1 80 ? 2.144 9.209 -3.022 1.00 80.69 80 ASN A O 1
ATOM 664 N N . ASP A 1 81 ? 1.868 10.846 -1.520 1.00 66.56 81 ASP A N 1
ATOM 665 C CA . ASP A 1 81 ? 1.358 11.775 -2.524 1.00 66.56 81 ASP A CA 1
ATOM 666 C C . ASP A 1 81 ? 2.450 12.149 -3.539 1.00 66.56 81 ASP A C 1
ATOM 668 O O . ASP A 1 81 ? 3.403 12.879 -3.266 1.00 66.56 81 ASP A O 1
ATOM 672 N N . LYS A 1 82 ? 2.289 11.638 -4.762 1.00 65.94 82 LYS A N 1
ATOM 673 C CA . LYS A 1 82 ? 3.098 11.990 -5.939 1.00 65.94 82 LYS A CA 1
ATOM 674 C C . LYS A 1 82 ? 2.365 12.888 -6.930 1.00 65.94 82 LYS A C 1
ATOM 676 O O . LYS A 1 82 ? 2.886 13.146 -8.011 1.00 65.94 82 LYS A O 1
ATOM 681 N N . THR A 1 83 ? 1.157 13.340 -6.593 1.00 56.22 83 THR A N 1
ATOM 682 C CA . THR A 1 83 ? 0.343 14.217 -7.448 1.00 56.22 83 THR A CA 1
ATOM 683 C C . THR A 1 83 ? 0.573 15.702 -7.180 1.00 56.22 83 THR A C 1
ATOM 685 O O . THR A 1 83 ? 0.230 16.532 -8.025 1.00 56.22 83 THR A O 1
ATOM 688 N N . SER A 1 84 ? 1.200 16.057 -6.058 1.00 51.47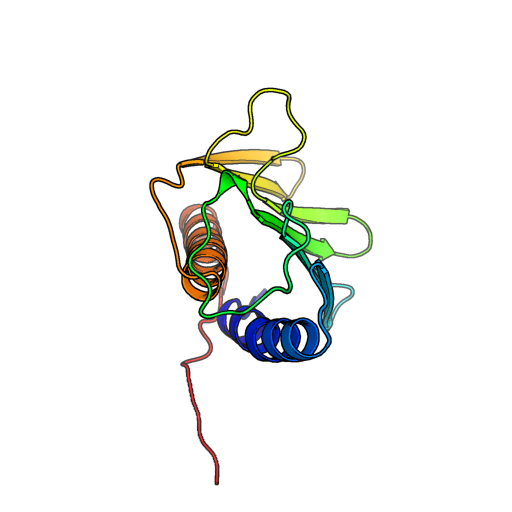 84 SER A N 1
ATOM 689 C CA . SER A 1 84 ? 1.592 17.434 -5.773 1.00 51.47 84 SER A CA 1
ATOM 690 C C . SER A 1 84 ? 2.850 17.837 -6.564 1.00 51.47 84 SER A C 1
ATOM 692 O O . SER A 1 84 ? 3.707 17.022 -6.906 1.00 51.47 84 SER A O 1
ATOM 694 N N . LYS A 1 85 ? 2.979 19.136 -6.878 1.00 51.25 85 LYS A N 1
ATOM 695 C CA . LYS A 1 85 ? 4.123 19.711 -7.624 1.00 51.25 85 LYS A CA 1
ATOM 696 C C . LYS A 1 85 ? 5.480 19.533 -6.920 1.00 51.25 85 LYS A C 1
ATOM 698 O O . LYS A 1 85 ? 6.505 19.873 -7.502 1.00 51.25 85 LYS A O 1
ATOM 703 N N . ASN A 1 86 ? 5.473 19.026 -5.691 1.00 54.75 86 ASN A N 1
ATOM 704 C CA . ASN A 1 86 ? 6.638 18.675 -4.902 1.00 54.75 86 ASN A CA 1
ATOM 705 C C . ASN A 1 86 ? 6.364 17.273 -4.344 1.00 54.75 86 ASN A C 1
ATOM 707 O O . ASN A 1 86 ? 5.733 17.188 -3.296 1.00 54.75 86 ASN A O 1
ATOM 711 N N . PRO A 1 87 ? 6.741 16.189 -5.051 1.00 62.03 87 PRO A N 1
ATOM 712 C CA . PRO A 1 87 ? 6.472 14.839 -4.582 1.00 62.03 87 PRO A CA 1
ATOM 713 C C . PRO A 1 87 ? 7.186 14.661 -3.252 1.00 62.03 87 PRO A C 1
ATOM 715 O O . PRO A 1 87 ? 8.405 14.469 -3.221 1.00 62.03 87 PRO A O 1
ATOM 718 N N . ASP A 1 88 ? 6.432 14.758 -2.163 1.00 63.06 88 ASP A N 1
ATOM 719 C CA . ASP A 1 88 ? 7.016 14.610 -0.852 1.00 63.06 88 ASP A CA 1
ATOM 720 C C . ASP A 1 88 ? 7.477 13.158 -0.748 1.00 63.06 88 ASP A C 1
ATOM 722 O O . ASP A 1 88 ? 6.834 12.210 -1.226 1.00 63.06 88 ASP A O 1
ATOM 726 N N . GLN A 1 89 ? 8.699 12.972 -0.272 1.00 74.69 89 GLN A N 1
ATOM 727 C CA . GLN A 1 89 ? 9.247 11.642 -0.063 1.00 74.69 89 GLN A CA 1
ATOM 728 C C . GLN A 1 89 ? 8.698 11.135 1.258 1.00 74.69 89 GLN A C 1
ATOM 730 O O . GLN A 1 89 ? 9.467 10.880 2.168 1.00 74.69 89 GLN A O 1
ATOM 735 N N . SER A 1 90 ? 7.382 11.039 1.394 1.00 78.06 90 SER A N 1
ATOM 736 C CA . SER A 1 90 ? 6.732 10.694 2.649 1.00 78.06 90 SER A CA 1
ATOM 737 C C . SER A 1 90 ? 5.551 9.760 2.419 1.00 78.06 90 SER A C 1
ATOM 739 O O . SER A 1 90 ? 4.973 9.711 1.333 1.00 78.06 90 SER A O 1
ATOM 741 N N . ILE A 1 91 ? 5.249 8.960 3.438 1.00 80.38 91 ILE A N 1
ATOM 742 C CA . ILE A 1 91 ? 3.965 8.288 3.585 1.00 80.38 91 ILE A CA 1
ATOM 743 C C . ILE A 1 91 ? 3.084 9.208 4.419 1.00 80.38 91 ILE A C 1
ATOM 745 O O . ILE A 1 91 ? 3.478 9.614 5.514 1.00 80.38 91 ILE A O 1
ATOM 749 N N . HIS A 1 92 ? 1.920 9.527 3.880 1.00 84.88 92 HIS A N 1
ATOM 750 C CA . HIS A 1 92 ? 0.860 10.291 4.499 1.00 84.88 92 HIS A CA 1
ATOM 751 C C . HIS A 1 92 ? -0.140 9.324 5.121 1.00 84.88 92 HIS A C 1
ATOM 753 O O . HIS A 1 92 ? -0.543 8.337 4.497 1.00 84.88 92 HIS A O 1
ATOM 759 N N . PHE A 1 93 ? -0.571 9.641 6.330 1.00 80.88 93 PHE A N 1
ATOM 760 C CA . PHE A 1 93 ? -1.652 8.969 7.032 1.00 80.88 93 PHE A CA 1
ATOM 761 C C . PHE A 1 93 ? -2.790 9.961 7.170 1.00 80.88 93 PHE A C 1
ATOM 763 O O . PHE A 1 93 ? -2.578 11.040 7.703 1.00 80.88 93 PHE A O 1
ATOM 770 N N . HIS A 1 94 ? -3.978 9.590 6.713 1.00 82.75 94 HIS A N 1
ATOM 771 C CA . HIS A 1 94 ? -5.211 10.335 6.924 1.00 82.75 94 HIS A CA 1
ATOM 772 C C . HIS A 1 94 ? -6.174 9.414 7.662 1.00 82.75 94 HIS A C 1
ATOM 774 O O . HIS A 1 94 ? -6.586 8.388 7.121 1.00 82.75 94 HIS A O 1
ATOM 780 N N . LEU A 1 95 ? -6.511 9.748 8.898 1.00 80.06 95 LEU A N 1
ATOM 781 C CA . LEU A 1 95 ? -7.476 9.013 9.703 1.00 80.06 95 LEU A CA 1
ATOM 782 C C . LEU A 1 95 ? -8.658 9.929 9.997 1.00 80.06 95 LEU A C 1
ATOM 784 O O . LEU A 1 95 ? -8.478 10.996 10.575 1.00 80.06 95 LEU A O 1
ATOM 788 N N . GLU A 1 96 ? -9.855 9.471 9.655 1.00 75.31 96 GLU A N 1
ATOM 789 C CA . GLU A 1 96 ? -11.111 10.120 10.006 1.00 75.31 96 GLU A CA 1
ATOM 790 C C . GLU A 1 96 ? -11.913 9.168 10.896 1.00 75.31 96 GLU A C 1
ATOM 792 O O . GLU A 1 96 ? -12.338 8.090 10.470 1.00 75.31 96 GLU A O 1
ATOM 797 N N . LEU A 1 97 ? -12.086 9.538 12.166 1.00 66.31 97 LEU A N 1
ATOM 798 C CA . LEU A 1 97 ? -12.825 8.725 13.129 1.00 66.31 97 LEU A CA 1
ATOM 799 C C . LEU A 1 97 ? -13.615 9.607 14.097 1.00 66.31 97 LEU A C 1
ATOM 801 O O . LEU A 1 97 ? -13.071 10.526 14.709 1.00 66.31 97 LEU A O 1
ATOM 805 N N . ASP A 1 98 ? -14.907 9.312 14.252 1.00 66.19 98 ASP A N 1
ATOM 806 C CA . ASP A 1 98 ? -15.827 10.026 15.149 1.00 66.19 98 ASP A CA 1
ATOM 807 C C . ASP A 1 98 ? -15.824 11.558 14.944 1.00 66.19 98 ASP A C 1
ATOM 809 O O . ASP A 1 98 ? -15.951 12.330 15.895 1.00 66.19 98 ASP A O 1
ATOM 813 N N . GLY A 1 99 ? -15.650 12.005 13.694 1.00 67.31 99 GLY A N 1
ATOM 814 C CA . GLY A 1 99 ? -15.586 13.423 13.322 1.00 67.31 99 GLY A CA 1
ATOM 815 C C . GLY A 1 99 ? -14.260 14.120 13.647 1.00 67.31 99 GLY A C 1
ATOM 816 O O . GLY A 1 99 ? -14.186 15.342 13.538 1.00 67.31 99 GLY A O 1
ATOM 817 N N . ASN A 1 100 ? -13.226 13.376 14.052 1.00 67.44 100 ASN A N 1
ATOM 818 C CA . ASN A 1 100 ? -11.869 13.892 14.205 1.00 67.44 100 ASN A CA 1
ATOM 819 C C . ASN A 1 100 ? -11.012 13.459 13.016 1.00 67.44 100 ASN A C 1
ATOM 821 O O . ASN A 1 100 ? -10.964 12.273 12.686 1.00 67.44 100 ASN A O 1
ATOM 825 N N . GLU A 1 101 ? -10.302 14.419 12.433 1.00 76.94 101 GLU A N 1
ATOM 826 C CA . GLU A 1 101 ? -9.312 14.189 11.386 1.00 76.94 101 GLU A CA 1
ATOM 827 C C . GLU A 1 101 ? -7.907 14.217 11.994 1.00 76.94 101 GLU A C 1
ATOM 829 O O . GLU A 1 101 ? -7.545 15.129 12.743 1.00 76.94 101 GLU A O 1
ATOM 834 N N . PHE A 1 102 ? -7.108 13.207 11.666 1.00 74.81 102 PHE A N 1
ATOM 835 C CA . PHE A 1 102 ? -5.704 13.133 12.032 1.00 74.81 102 PHE A CA 1
ATOM 836 C C . PHE A 1 102 ? -4.863 12.916 10.789 1.00 74.81 102 PHE A C 1
ATOM 838 O O . PHE A 1 102 ? -5.114 11.993 10.012 1.00 74.81 102 PHE A O 1
ATOM 845 N N . GLU A 1 103 ? -3.824 13.735 10.666 1.00 80.81 103 GLU A N 1
ATOM 846 C CA . GLU A 1 103 ? -2.845 13.622 9.599 1.00 80.81 103 GLU A CA 1
ATOM 847 C C . GLU A 1 103 ? -1.440 13.468 10.173 1.00 80.81 103 GLU A C 1
ATOM 849 O O . GLU A 1 103 ? -1.055 14.184 11.099 1.00 80.81 103 GLU A O 1
ATOM 854 N N . ASP A 1 104 ? -0.677 12.527 9.623 1.00 79.06 104 ASP A N 1
ATOM 855 C CA . ASP A 1 104 ? 0.731 12.328 9.963 1.00 79.06 104 ASP A CA 1
ATOM 856 C C . ASP A 1 104 ? 1.550 12.048 8.702 1.00 79.06 104 ASP A C 1
ATOM 858 O O . ASP A 1 104 ? 1.029 11.553 7.700 1.00 79.06 104 ASP A O 1
ATOM 862 N N . HIS A 1 105 ? 2.833 12.394 8.747 1.00 80.81 105 HIS A N 1
ATOM 863 C CA . HIS A 1 105 ? 3.754 12.279 7.626 1.00 80.81 105 HIS A CA 1
ATOM 864 C C . HIS A 1 105 ? 5.062 11.669 8.104 1.00 80.81 105 HIS A C 1
ATOM 866 O O . HIS A 1 105 ? 5.723 12.192 9.001 1.00 80.81 105 HIS A O 1
ATOM 872 N N . GLN A 1 106 ? 5.495 10.599 7.445 1.00 78.56 106 GLN A N 1
ATOM 873 C CA . GLN A 1 106 ? 6.795 10.002 7.720 1.00 78.56 106 GLN A CA 1
ATOM 874 C C . GLN A 1 106 ? 7.624 9.902 6.450 1.00 78.56 106 GLN A C 1
ATOM 876 O O . GLN A 1 106 ? 7.182 9.373 5.434 1.00 78.56 106 GLN A O 1
ATOM 881 N N . GLN A 1 107 ? 8.862 10.382 6.532 1.00 81.69 107 GLN A N 1
ATOM 882 C CA . GLN A 1 107 ? 9.751 10.460 5.387 1.00 81.69 107 GLN A CA 1
ATOM 883 C C . GLN A 1 107 ? 10.290 9.079 4.970 1.00 81.69 107 GLN A C 1
ATOM 885 O O . GLN A 1 107 ? 10.814 8.317 5.781 1.00 81.69 107 GLN A O 1
ATOM 890 N N . LEU A 1 108 ? 10.199 8.786 3.677 1.00 78.19 108 LEU A N 1
ATOM 891 C CA . LEU A 1 108 ? 10.804 7.667 2.971 1.00 78.19 108 LEU A CA 1
ATOM 892 C C . LEU A 1 108 ? 12.137 8.104 2.361 1.00 78.19 108 LEU A C 1
ATOM 894 O O . LEU A 1 108 ? 12.175 8.747 1.314 1.00 78.19 108 LEU A O 1
ATOM 898 N N . THR A 1 109 ? 13.251 7.733 2.986 1.00 77.25 109 THR A N 1
ATOM 899 C CA . THR A 1 109 ? 14.590 8.072 2.480 1.00 7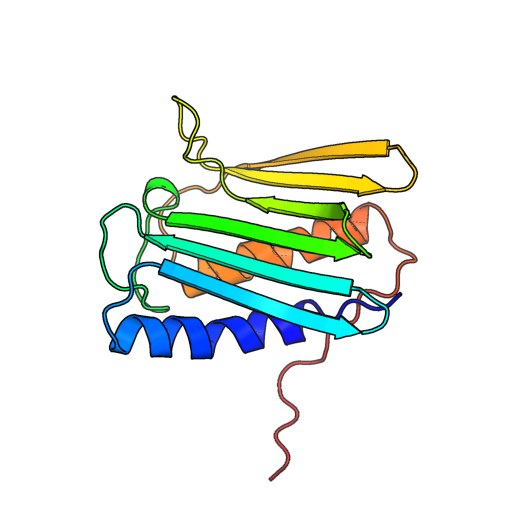7.25 109 THR A CA 1
ATOM 900 C C . THR A 1 109 ? 15.224 6.894 1.740 1.00 77.25 109 THR A C 1
ATOM 902 O O . THR A 1 109 ? 15.080 5.746 2.146 1.00 77.25 109 THR A O 1
ATOM 905 N N . GLY A 1 110 ? 15.935 7.159 0.641 1.00 83.12 110 GLY A N 1
ATOM 906 C CA . GLY A 1 110 ? 16.686 6.133 -0.094 1.00 83.12 110 GLY A CA 1
ATOM 907 C C . GLY A 1 110 ? 15.860 5.299 -1.082 1.00 83.12 110 GLY A C 1
ATOM 908 O O . GLY A 1 110 ? 14.916 5.787 -1.703 1.00 83.12 110 GLY A O 1
ATOM 909 N N . THR A 1 111 ? 16.280 4.050 -1.282 1.00 87.00 111 THR A N 1
ATOM 910 C CA . THR A 1 111 ? 15.663 3.072 -2.192 1.00 87.00 111 THR A CA 1
ATOM 911 C C . THR A 1 111 ? 15.280 1.819 -1.425 1.00 87.00 111 THR A C 1
ATOM 913 O O . THR A 1 111 ? 16.005 1.417 -0.518 1.00 87.00 111 THR A O 1
ATOM 916 N N . TYR A 1 112 ? 14.198 1.172 -1.841 1.00 88.06 112 TYR A N 1
ATOM 917 C CA . TYR A 1 112 ? 13.628 0.001 -1.179 1.00 88.06 112 TYR A CA 1
ATOM 918 C C . TYR A 1 112 ? 13.382 -1.085 -2.213 1.00 88.06 112 TYR A C 1
ATOM 920 O O . TYR A 1 112 ? 13.126 -0.771 -3.376 1.00 88.06 112 TYR A O 1
ATOM 928 N N . LYS A 1 113 ? 13.375 -2.353 -1.811 1.00 92.50 113 LYS A N 1
ATOM 929 C CA . LYS A 1 113 ? 12.624 -3.335 -2.601 1.00 92.50 113 LYS A CA 1
ATOM 930 C C . LYS A 1 113 ? 11.144 -2.970 -2.552 1.00 92.50 113 LYS A C 1
ATOM 932 O O . LYS A 1 113 ? 10.662 -2.493 -1.523 1.00 92.50 113 LYS A O 1
ATOM 937 N N . LEU A 1 114 ? 10.400 -3.221 -3.627 1.00 89.00 114 LEU A N 1
ATOM 938 C CA . LEU A 1 114 ? 8.960 -2.945 -3.638 1.00 89.00 114 LEU A CA 1
ATOM 939 C C . LEU A 1 114 ? 8.239 -3.652 -2.476 1.00 89.00 114 LEU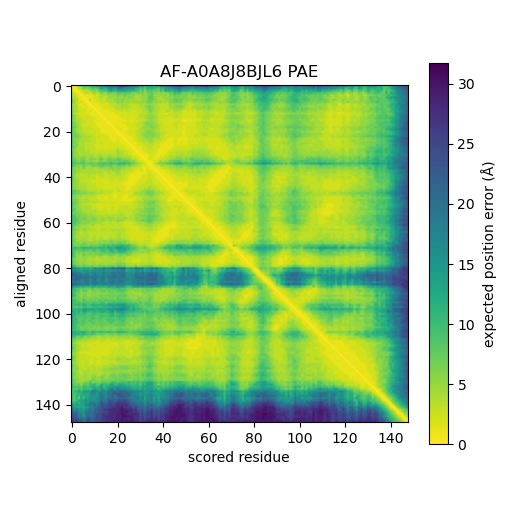 A C 1
ATOM 941 O O . LEU A 1 114 ? 7.391 -3.040 -1.831 1.00 89.00 114 LEU A O 1
ATOM 945 N N . SER A 1 115 ? 8.617 -4.892 -2.155 1.00 90.06 115 SER A N 1
ATOM 946 C CA . SER A 1 115 ? 8.077 -5.612 -0.995 1.00 90.06 115 SER A CA 1
ATOM 947 C C . SER A 1 115 ? 8.357 -4.911 0.337 1.00 90.06 115 SER A C 1
ATOM 949 O O . SER A 1 115 ? 7.476 -4.835 1.183 1.00 90.06 115 SER A O 1
ATOM 951 N N . GLU A 1 116 ? 9.563 -4.366 0.522 1.00 88.81 116 GLU A N 1
ATOM 952 C CA . GLU A 1 116 ? 9.943 -3.639 1.742 1.00 88.81 116 GLU A CA 1
ATOM 953 C C . GLU A 1 116 ? 9.140 -2.345 1.875 1.00 88.81 116 GLU A C 1
ATOM 955 O O . GLU A 1 116 ? 8.695 -2.010 2.967 1.00 88.81 116 GLU A O 1
ATOM 960 N N . LEU A 1 117 ? 8.907 -1.633 0.768 1.00 84.62 117 LEU A N 1
ATOM 961 C CA . LEU A 1 117 ? 8.088 -0.422 0.770 1.00 84.62 117 LEU A CA 1
ATOM 962 C C . LEU A 1 117 ? 6.628 -0.722 1.153 1.00 84.62 117 LEU A C 1
ATOM 964 O O . LEU A 1 117 ? 6.048 -0.004 1.969 1.00 84.62 117 LEU A O 1
ATOM 968 N N . VAL A 1 118 ? 6.048 -1.789 0.592 1.00 85.44 118 VAL A N 1
ATOM 969 C CA . VAL A 1 118 ? 4.698 -2.259 0.947 1.00 85.44 118 VAL A CA 1
ATOM 970 C C . VAL A 1 118 ? 4.640 -2.635 2.429 1.00 85.44 118 VAL A C 1
ATOM 972 O O . VAL A 1 118 ? 3.808 -2.086 3.150 1.00 85.44 118 VAL A O 1
ATOM 975 N N . SER A 1 119 ? 5.563 -3.479 2.899 1.00 85.88 119 SER A N 1
ATOM 976 C CA . SER A 1 119 ? 5.623 -3.921 4.298 1.00 85.88 119 SER A CA 1
ATOM 977 C C . SER A 1 119 ? 5.784 -2.755 5.272 1.00 85.88 119 SER A C 1
ATOM 979 O O . SER A 1 119 ? 5.013 -2.625 6.217 1.00 85.88 119 SER A O 1
ATOM 981 N N . ASN A 1 120 ? 6.701 -1.822 4.992 1.00 81.50 120 ASN A N 1
ATOM 982 C CA . ASN A 1 120 ? 6.893 -0.626 5.814 1.00 81.50 120 ASN A CA 1
ATOM 983 C C . ASN A 1 120 ? 5.610 0.200 5.931 1.00 81.50 120 ASN A C 1
ATOM 985 O O . ASN A 1 120 ? 5.324 0.746 6.994 1.00 81.50 120 ASN A O 1
ATOM 989 N N . THR A 1 121 ? 4.814 0.268 4.863 1.00 79.19 121 THR A N 1
ATOM 990 C CA . THR A 1 121 ? 3.569 1.037 4.873 1.00 79.19 121 THR A CA 1
ATOM 991 C C . THR A 1 121 ? 2.508 0.381 5.762 1.00 79.19 121 THR A C 1
ATOM 993 O O . THR A 1 121 ? 1.858 1.065 6.556 1.00 79.19 121 THR A O 1
ATOM 996 N N . PHE A 1 122 ? 2.362 -0.946 5.689 1.00 79.81 122 PHE A N 1
ATOM 997 C CA . PHE A 1 122 ? 1.466 -1.702 6.569 1.00 79.81 122 PHE A CA 1
ATOM 998 C C . PHE A 1 122 ? 1.947 -1.707 8.029 1.00 79.81 122 PHE A C 1
ATOM 1000 O O . PHE A 1 122 ? 1.147 -1.528 8.947 1.00 79.81 122 PHE A O 1
ATOM 1007 N N . GLU A 1 123 ? 3.251 -1.804 8.269 1.00 79.62 123 GLU A N 1
ATOM 1008 C CA . GLU A 1 123 ? 3.825 -1.728 9.613 1.00 79.62 123 GLU A CA 1
ATOM 1009 C C . GLU A 1 123 ? 3.617 -0.348 10.256 1.00 79.62 123 GLU A C 1
ATOM 1011 O O . GLU A 1 123 ? 3.309 -0.236 11.444 1.00 79.62 123 GLU A O 1
ATOM 1016 N N . MET A 1 124 ? 3.745 0.726 9.476 1.00 76.56 124 MET A N 1
ATOM 1017 C CA . MET A 1 124 ? 3.473 2.080 9.958 1.00 76.56 124 MET A CA 1
ATOM 1018 C C . MET A 1 124 ? 1.981 2.299 10.225 1.00 76.56 124 MET A C 1
ATOM 1020 O O . MET A 1 124 ? 1.641 2.883 11.251 1.00 76.56 124 MET A O 1
ATOM 1024 N N . CYS A 1 125 ? 1.090 1.749 9.388 1.00 75.19 125 CYS A N 1
ATOM 1025 C CA . CYS A 1 125 ? -0.349 1.685 9.676 1.00 75.19 125 CYS A CA 1
ATOM 1026 C C . CYS A 1 125 ? -0.612 1.065 11.050 1.00 75.19 125 CYS A C 1
ATOM 1028 O O . CYS A 1 125 ? -1.371 1.604 11.855 1.00 75.19 125 CYS A O 1
ATOM 1030 N N . ARG A 1 126 ? 0.023 -0.083 11.308 1.00 76.19 126 ARG A N 1
ATOM 1031 C CA . ARG A 1 126 ? -0.127 -0.832 12.553 1.00 76.19 126 ARG A CA 1
ATOM 1032 C C . ARG A 1 126 ? 0.319 -0.003 13.751 1.00 76.19 126 ARG A C 1
ATOM 1034 O O . ARG A 1 126 ? -0.434 0.113 14.713 1.00 76.19 126 ARG A O 1
ATOM 1041 N N . LYS A 1 127 ? 1.509 0.602 13.683 1.00 76.06 127 LYS A N 1
ATOM 1042 C CA . LYS A 1 127 ? 2.039 1.475 14.744 1.00 76.06 127 LYS A CA 1
ATOM 1043 C C . LYS A 1 127 ? 1.133 2.670 15.002 1.00 76.06 127 LYS A C 1
ATOM 1045 O O . LYS A 1 127 ? 0.740 2.882 16.139 1.00 76.06 127 LYS A O 1
ATOM 1050 N N . PHE A 1 128 ? 0.738 3.383 13.951 1.00 72.31 128 PHE A N 1
ATOM 1051 C CA . PHE A 1 128 ? -0.136 4.546 14.064 1.00 72.31 128 PHE A CA 1
ATOM 1052 C C . PHE A 1 128 ? -1.469 4.195 14.741 1.00 72.31 128 PHE A C 1
ATOM 1054 O O . PHE A 1 128 ? -1.896 4.871 15.678 1.00 72.31 128 PHE A O 1
ATOM 1061 N N . LEU A 1 129 ? -2.109 3.102 14.319 1.00 72.38 129 LEU A N 1
ATOM 1062 C CA . LEU A 1 129 ? -3.362 2.655 14.922 1.00 72.38 129 LEU A CA 1
ATOM 1063 C C . LEU A 1 129 ? -3.177 2.179 16.373 1.00 72.38 129 LEU A C 1
ATOM 1065 O O . LEU A 1 129 ? -4.009 2.509 17.215 1.00 72.38 129 LEU A O 1
ATOM 1069 N N . ASN A 1 130 ? -2.092 1.464 16.689 1.00 73.12 130 ASN A N 1
ATOM 1070 C CA . ASN A 1 130 ? -1.779 1.038 18.058 1.00 73.12 130 ASN A CA 1
ATOM 1071 C C . ASN A 1 130 ? -1.489 2.226 18.988 1.00 73.12 130 ASN A C 1
ATOM 1073 O O . ASN A 1 130 ? -1.982 2.250 20.114 1.00 73.12 130 ASN A O 1
ATOM 1077 N N . ASP A 1 131 ? -0.732 3.221 18.523 1.00 69.69 131 ASP A N 1
ATOM 1078 C CA . ASP A 1 131 ? -0.372 4.407 19.306 1.00 69.69 131 ASP A CA 1
ATOM 1079 C C . ASP A 1 131 ? -1.601 5.265 19.625 1.00 69.69 131 ASP A C 1
ATOM 1081 O O . ASP A 1 131 ? -1.743 5.781 20.736 1.00 69.69 131 ASP A O 1
ATOM 1085 N N . LYS A 1 132 ? -2.512 5.424 18.657 1.00 65.62 132 LYS A N 1
ATOM 1086 C CA . LYS A 1 132 ? -3.733 6.223 18.837 1.00 65.62 132 LYS A CA 1
ATOM 1087 C C . LYS A 1 132 ? -4.852 5.452 19.536 1.00 65.62 132 LYS A C 1
ATOM 1089 O O . LYS A 1 132 ? -5.643 6.059 20.257 1.00 65.62 132 LYS A O 1
ATOM 1094 N N . TYR A 1 133 ? -4.900 4.130 19.376 1.00 64.44 133 TYR A N 1
ATOM 1095 C CA . TYR A 1 133 ? -5.952 3.268 19.917 1.00 64.44 133 TYR A CA 1
ATOM 1096 C C . TYR A 1 133 ? -5.379 1.988 20.545 1.00 64.44 133 TYR A C 1
ATOM 1098 O O . TYR A 1 133 ? -5.679 0.884 20.083 1.00 64.44 133 TYR A O 1
ATOM 1106 N N . PRO A 1 134 ? -4.646 2.089 21.667 1.00 59.62 134 PRO A N 1
ATOM 1107 C CA . PRO A 1 134 ? -3.969 0.946 22.295 1.00 59.62 134 PRO A CA 1
ATOM 1108 C C . PRO A 1 134 ? -4.925 -0.146 22.807 1.00 59.62 134 PRO A C 1
ATOM 1110 O O . PRO A 1 134 ? -4.510 -1.272 23.061 1.00 59.62 134 PRO A O 1
ATOM 1113 N N . ASN A 1 135 ? -6.217 0.175 22.949 1.00 51.81 135 ASN A N 1
ATOM 1114 C CA . ASN A 1 135 ? -7.267 -0.760 23.370 1.00 51.81 135 ASN A CA 1
ATOM 1115 C C . ASN A 1 135 ? -8.052 -1.369 22.193 1.00 51.81 135 ASN A C 1
ATOM 1117 O O . ASN A 1 135 ? -8.975 -2.160 22.404 1.00 51.81 135 ASN A O 1
ATOM 1121 N N . SER A 1 136 ? -7.742 -0.980 20.954 1.00 52.75 136 SER A N 1
ATOM 1122 C CA . SER A 1 136 ? -8.325 -1.601 19.768 1.00 52.75 136 SER A CA 1
ATOM 1123 C C . SER A 1 136 ? -7.590 -2.914 19.482 1.00 52.75 136 SER A C 1
ATOM 1125 O O . SER A 1 136 ? -6.368 -2.977 19.520 1.00 52.75 136 SER A O 1
ATOM 1127 N N . GLN A 1 137 ? -8.330 -4.008 19.276 1.00 51.69 137 GLN A N 1
ATOM 1128 C CA . GLN A 1 137 ? -7.741 -5.338 19.083 1.00 51.69 137 GLN A CA 1
ATOM 1129 C C . GLN A 1 137 ? -7.149 -5.491 17.676 1.00 51.69 137 GLN A C 1
ATOM 1131 O O . GLN A 1 137 ? -7.660 -6.287 16.902 1.00 51.69 137 GLN A O 1
ATOM 1136 N N . ILE A 1 138 ? -6.106 -4.758 17.300 1.00 52.69 138 ILE A N 1
ATOM 1137 C CA . ILE A 1 138 ? -5.394 -5.043 16.046 1.00 52.69 138 ILE A CA 1
ATOM 1138 C C . ILE A 1 138 ? -4.750 -6.422 16.201 1.00 52.69 138 ILE A C 1
ATOM 1140 O O . ILE A 1 138 ? -3.952 -6.638 17.110 1.00 52.69 138 ILE A O 1
ATOM 1144 N N . LYS A 1 139 ? -5.182 -7.392 15.391 1.00 51.22 139 LYS A N 1
ATOM 1145 C CA . LYS A 1 139 ? -4.668 -8.759 15.476 1.00 51.22 139 LYS A CA 1
ATOM 1146 C C . LYS A 1 139 ? -3.447 -8.851 14.574 1.00 51.22 139 LYS A C 1
ATOM 1148 O O . LYS A 1 139 ? -3.566 -8.620 13.377 1.00 51.22 139 LYS A O 1
ATOM 1153 N N . ASP A 1 140 ? -2.311 -9.230 15.145 1.00 46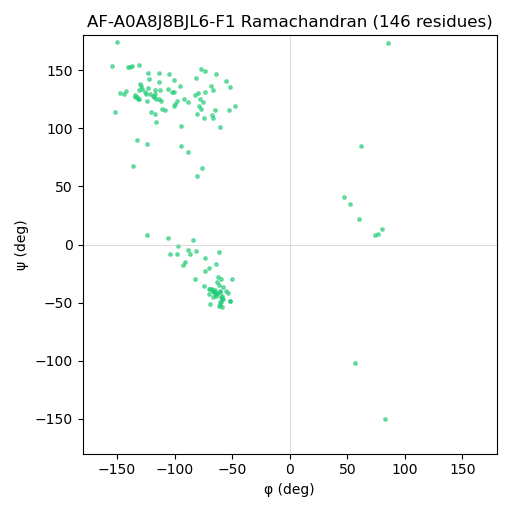.12 140 ASP A N 1
ATOM 1154 C CA . ASP A 1 140 ? -1.249 -9.877 14.385 1.00 46.12 140 ASP A CA 1
ATOM 1155 C C . ASP A 1 140 ? -1.737 -11.312 14.142 1.00 46.12 140 ASP A C 1
ATOM 1157 O O . ASP A 1 140 ? -1.861 -12.093 15.089 1.00 46.12 140 ASP A O 1
ATOM 1161 N N . SER A 1 141 ? -2.107 -11.684 12.914 1.00 44.50 141 SER A N 1
ATOM 1162 C CA . SER A 1 141 ? -2.103 -13.111 12.604 1.00 44.50 141 SER A CA 1
ATOM 1163 C C . SER A 1 141 ? -0.639 -13.543 12.616 1.00 44.50 141 SER A C 1
ATOM 1165 O O . SER A 1 141 ? 0.126 -13.100 11.757 1.00 44.50 141 SER A O 1
ATOM 1167 N N . ASP A 1 142 ? -0.238 -14.351 13.598 1.00 38.25 142 ASP A N 1
ATOM 1168 C CA . ASP A 1 142 ? 1.088 -14.965 13.621 1.00 38.25 142 ASP A CA 1
ATOM 1169 C C . ASP A 1 142 ? 1.370 -15.572 12.240 1.00 38.25 142 ASP A C 1
ATOM 1171 O O . ASP A 1 142 ? 0.616 -16.414 11.738 1.00 38.25 142 ASP A O 1
ATOM 1175 N N . GLY A 1 143 ? 2.422 -15.076 11.589 1.00 34.84 143 GLY A N 1
ATOM 1176 C CA . GLY A 1 143 ? 2.823 -15.533 10.271 1.00 34.84 143 GLY A CA 1
ATOM 1177 C C . GLY A 1 143 ? 2.959 -17.056 10.236 1.00 34.84 143 GLY A C 1
ATOM 1178 O O . GLY A 1 143 ? 3.570 -17.657 11.112 1.00 34.84 143 GLY A O 1
ATOM 1179 N N . PHE A 1 144 ? 2.429 -17.670 9.178 1.00 31.53 144 PHE A N 1
ATOM 1180 C CA . PHE A 1 144 ? 2.678 -19.069 8.826 1.00 31.53 144 PHE A CA 1
ATOM 1181 C C . PHE A 1 144 ? 2.222 -20.115 9.872 1.00 31.53 144 PHE A C 1
ATOM 1183 O O . PHE A 1 144 ? 3.021 -20.705 10.592 1.00 31.53 144 PHE A O 1
ATOM 1190 N N . LEU A 1 145 ? 0.942 -20.502 9.829 1.00 27.62 145 LEU A N 1
ATOM 1191 C CA . LEU A 1 145 ? 0.571 -21.893 10.114 1.00 27.62 145 LEU A CA 1
ATOM 1192 C C . LEU A 1 145 ? 0.481 -22.645 8.789 1.00 27.62 145 LEU A C 1
ATOM 1194 O O . LEU A 1 145 ? -0.583 -22.789 8.186 1.00 27.62 145 LEU A O 1
ATOM 1198 N N . GLY A 1 146 ? 1.641 -23.128 8.343 1.00 29.20 146 GLY A N 1
ATOM 1199 C CA . GLY A 1 146 ? 1.682 -24.266 7.440 1.00 29.20 146 GLY A CA 1
ATOM 1200 C C . GLY A 1 146 ? 0.870 -25.398 8.065 1.00 29.20 146 GLY A C 1
ATOM 1201 O O . GLY A 1 146 ? 1.199 -25.893 9.139 1.00 29.20 146 GLY A O 1
ATOM 1202 N N . SER A 1 147 ? -0.218 -25.768 7.403 1.00 29.53 147 SER A N 1
ATOM 1203 C CA . SER A 1 147 ? -0.918 -27.022 7.645 1.00 29.53 147 SER A CA 1
ATOM 1204 C C . SER A 1 147 ? -0.994 -27.776 6.325 1.00 29.53 147 SER A C 1
ATOM 1206 O O . SER A 1 147 ? -1.940 -27.640 5.553 1.00 29.53 147 SER A O 1
ATOM 1208 N N . ALA A 1 148 ? 0.069 -28.535 6.074 1.00 29.83 148 ALA A N 1
ATOM 1209 C CA . ALA A 1 148 ? 0.053 -29.839 5.424 1.00 29.83 148 ALA A CA 1
ATOM 1210 C C . ALA A 1 148 ? 1.318 -30.589 5.858 1.00 29.83 148 ALA A C 1
ATOM 1212 O O . ALA A 1 148 ? 2.413 -29.997 5.727 1.00 29.83 148 ALA A O 1
#

Foldseek 3Di:
DEDQLVVVLVVQQVQLQVQLVVFAQKDWDWADPPQQKIKIKIKGQQVSGRGHQQDKDQLLRMWIKIFIDHNHDGQWIWIQDNPDPDRAQWIWIWGHDPNDTDIDIDHDDDIDRNSRVSVVRSVVVVVVCCVVCVPDNHDHPPPDPDDD